Protein AF-A0A553NE66-F1 (afdb_monomer_lite)

pLDDT: mean 71.66, std 13.33, range [44.0, 91.62]

Organism: Tigriopus californicus (NCBI:txid6832)

Structure (mmCIF, N/CA/C/O backbone):
data_AF-A0A553NE66-F1
#
_entry.id   AF-A0A553NE66-F1
#
loop_
_atom_site.group_PDB
_atom_site.id
_atom_site.type_symbol
_atom_site.label_atom_id
_atom_site.label_alt_id
_atom_site.label_comp_id
_atom_site.label_asym_id
_atom_site.label_entity_id
_atom_site.label_seq_id
_atom_site.pdbx_PDB_ins_code
_atom_site.Cartn_x
_atom_site.Cartn_y
_atom_site.Cartn_z
_atom_site.occupancy
_atom_site.B_iso_or_equiv
_atom_site.auth_seq_id
_atom_site.auth_comp_id
_atom_site.auth_asym_id
_atom_site.auth_atom_id
_atom_site.pdbx_PDB_model_num
ATOM 1 N N . MET A 1 1 ? 12.908 14.902 -53.966 1.00 48.34 1 MET A N 1
ATOM 2 C CA . MET A 1 1 ? 13.361 14.571 -52.595 1.00 48.34 1 MET A CA 1
ATOM 3 C C . MET A 1 1 ? 12.469 15.321 -51.620 1.00 48.34 1 MET A C 1
ATOM 5 O O . MET A 1 1 ? 12.496 16.543 -51.590 1.00 48.34 1 MET A O 1
ATOM 9 N N . ASN A 1 2 ? 11.570 14.585 -50.965 1.00 51.44 2 ASN A N 1
ATOM 10 C CA . ASN A 1 2 ? 10.358 15.102 -50.327 1.00 51.44 2 ASN A CA 1
ATOM 11 C C . ASN A 1 2 ? 10.631 15.681 -48.933 1.00 51.44 2 ASN A C 1
ATOM 13 O O . ASN A 1 2 ? 10.714 14.937 -47.959 1.00 51.44 2 ASN A O 1
ATOM 17 N N . ILE A 1 3 ? 10.677 17.014 -48.840 1.00 57.09 3 ILE A N 1
ATOM 18 C CA . ILE A 1 3 ? 10.735 17.777 -47.579 1.00 57.09 3 ILE A CA 1
ATOM 19 C C . ILE A 1 3 ? 9.625 17.336 -46.603 1.00 57.09 3 ILE A C 1
ATOM 21 O O . ILE A 1 3 ? 9.853 17.270 -45.399 1.00 57.09 3 ILE A O 1
ATOM 25 N N . GLN A 1 4 ? 8.454 16.931 -47.112 1.00 53.28 4 GLN A N 1
ATOM 26 C CA . GLN A 1 4 ? 7.341 16.454 -46.283 1.00 53.28 4 GLN A CA 1
ATOM 27 C C . GLN A 1 4 ? 7.643 15.177 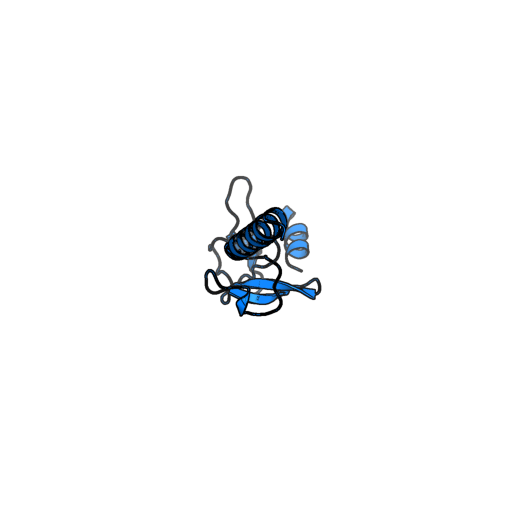-45.480 1.00 53.28 4 GLN A C 1
ATOM 29 O O . GLN A 1 4 ? 7.118 15.018 -44.382 1.00 53.28 4 GLN A O 1
ATOM 34 N N . VAL A 1 5 ? 8.518 14.292 -45.971 1.00 56.78 5 VAL A N 1
ATOM 35 C CA . VAL A 1 5 ? 8.850 13.035 -45.271 1.00 56.78 5 VAL A CA 1
ATOM 36 C C . VAL A 1 5 ? 9.721 13.306 -44.041 1.00 56.78 5 VAL A C 1
ATOM 38 O O . VAL A 1 5 ? 9.567 12.643 -43.016 1.00 56.78 5 VAL A O 1
ATOM 41 N N . ILE A 1 6 ? 10.590 14.319 -44.116 1.00 57.34 6 ILE A N 1
ATOM 42 C CA . ILE A 1 6 ? 11.487 14.714 -43.019 1.00 57.34 6 ILE A CA 1
ATOM 43 C C . ILE A 1 6 ? 10.683 15.356 -41.881 1.00 57.34 6 ILE A C 1
ATOM 45 O O . ILE A 1 6 ? 10.902 15.046 -40.714 1.00 57.34 6 ILE A O 1
ATOM 49 N N . VAL A 1 7 ? 9.699 16.199 -42.214 1.00 58.66 7 VAL A N 1
ATOM 50 C CA . VAL A 1 7 ? 8.832 16.845 -41.213 1.00 58.66 7 VAL A CA 1
ATOM 51 C C . VAL A 1 7 ? 7.957 15.816 -40.488 1.00 58.66 7 VAL A C 1
ATOM 53 O O . VAL A 1 7 ? 7.828 15.881 -39.266 1.00 58.66 7 VAL A O 1
ATOM 56 N N . LEU A 1 8 ? 7.415 14.826 -41.210 1.00 55.94 8 LEU A N 1
ATOM 57 C CA . LEU A 1 8 ? 6.609 13.761 -40.602 1.00 55.94 8 LEU A CA 1
ATOM 58 C C . LEU A 1 8 ? 7.423 12.898 -39.628 1.00 55.94 8 LEU A C 1
ATOM 60 O O . LEU A 1 8 ? 6.941 12.556 -38.551 1.00 55.94 8 LEU A O 1
ATOM 64 N N . SER A 1 9 ? 8.662 12.558 -39.989 1.00 55.81 9 SER A N 1
ATOM 65 C CA . SER A 1 9 ? 9.524 11.716 -39.151 1.00 55.81 9 SER A CA 1
ATOM 66 C C . SER A 1 9 ? 10.050 12.460 -37.917 1.00 55.81 9 SER A C 1
ATOM 68 O O . SER A 1 9 ? 10.127 11.861 -36.843 1.00 55.81 9 SER A O 1
ATOM 70 N N . LEU A 1 10 ? 10.304 13.772 -38.014 1.00 55.62 10 LEU A N 1
ATOM 71 C CA . LEU A 1 10 ? 10.664 14.592 -36.851 1.00 55.62 10 LEU A CA 1
ATOM 72 C C . LEU A 1 10 ? 9.506 14.721 -35.846 1.00 55.62 10 LEU A C 1
ATOM 74 O O . LEU A 1 10 ? 9.722 14.615 -34.639 1.00 55.62 10 LEU A O 1
ATOM 78 N N . ALA A 1 11 ? 8.273 14.911 -36.329 1.00 56.88 11 ALA A N 1
ATOM 79 C CA . ALA A 1 11 ? 7.094 15.066 -35.473 1.00 56.88 11 ALA A CA 1
ATOM 80 C C . ALA A 1 11 ? 6.771 13.790 -34.670 1.00 56.88 11 ALA A C 1
ATOM 82 O O . ALA A 1 11 ? 6.450 13.870 -33.483 1.00 56.88 11 ALA A O 1
ATOM 83 N N . ILE A 1 12 ? 6.927 12.611 -35.283 1.00 57.34 12 ILE A N 1
ATOM 84 C CA . ILE A 1 12 ? 6.746 11.315 -34.605 1.00 57.34 12 ILE A CA 1
ATOM 85 C C . ILE A 1 12 ? 7.836 11.100 -33.543 1.00 57.34 12 ILE A C 1
ATOM 87 O O . ILE A 1 12 ? 7.546 10.625 -32.444 1.00 57.34 12 ILE A O 1
ATOM 91 N N . GLY A 1 13 ? 9.078 11.503 -33.835 1.00 51.50 13 GLY A N 1
ATOM 92 C CA . GLY A 1 13 ? 10.189 11.418 -32.885 1.00 51.50 13 GLY A CA 1
ATOM 93 C C . GLY A 1 13 ? 9.964 12.251 -31.620 1.00 51.50 13 GLY A C 1
ATOM 94 O O . GLY A 1 13 ? 10.233 11.778 -30.519 1.00 51.50 13 GLY A O 1
ATOM 95 N N . ILE A 1 14 ? 9.410 13.460 -31.752 1.00 55.03 14 ILE A N 1
ATOM 96 C CA . ILE A 1 14 ? 9.138 14.349 -30.611 1.00 55.03 14 ILE A CA 1
ATOM 97 C C . ILE A 1 14 ? 7.983 13.808 -29.752 1.00 55.03 14 ILE A C 1
ATOM 99 O O . ILE A 1 14 ? 8.085 13.815 -28.525 1.00 55.03 14 ILE A O 1
ATOM 103 N N . ALA A 1 15 ? 6.923 13.269 -30.361 1.00 52.25 15 ALA A N 1
ATOM 104 C CA . ALA A 1 15 ? 5.793 12.694 -29.624 1.00 52.25 15 ALA A CA 1
ATOM 105 C C . ALA A 1 15 ? 6.200 11.492 -28.745 1.00 52.25 15 ALA A C 1
ATOM 107 O O . ALA A 1 15 ? 5.744 11.366 -27.608 1.00 52.25 15 ALA A O 1
ATOM 108 N N . LEU A 1 16 ? 7.111 10.643 -29.233 1.00 49.94 16 LEU A N 1
ATOM 109 C CA . LEU A 1 16 ? 7.595 9.470 -28.493 1.00 49.94 16 LEU A CA 1
ATOM 110 C C . LEU A 1 16 ? 8.461 9.828 -27.274 1.00 49.94 16 LEU A C 1
ATOM 112 O O . LEU A 1 16 ? 8.511 9.057 -26.316 1.00 49.94 16 LEU A O 1
ATOM 116 N N . VAL A 1 17 ? 9.134 10.983 -27.286 1.00 48.69 17 VAL A N 1
ATOM 117 C CA . VAL A 1 17 ? 9.983 11.434 -26.168 1.00 48.69 17 VAL A CA 1
ATOM 118 C C . VAL A 1 17 ? 9.142 12.003 -25.022 1.00 48.69 17 VAL A C 1
ATOM 120 O O . VAL A 1 17 ? 9.452 11.752 -23.859 1.00 48.69 17 VAL A O 1
ATOM 123 N N . TRP A 1 18 ? 8.043 12.700 -25.320 1.00 44.00 18 TRP A N 1
ATOM 124 C CA . TRP A 1 18 ? 7.169 13.284 -24.293 1.00 44.00 18 TRP A CA 1
ATOM 125 C C . TRP A 1 18 ? 6.335 12.238 -23.540 1.00 44.00 18 TRP A C 1
ATOM 127 O O . TRP A 1 18 ? 6.085 12.412 -22.349 1.00 44.00 18 TRP A O 1
ATOM 137 N N . ALA A 1 19 ? 5.992 11.114 -24.179 1.00 48.09 19 ALA A N 1
ATOM 138 C CA . ALA A 1 19 ? 5.313 9.994 -23.518 1.00 48.09 19 ALA A CA 1
ATOM 139 C C . ALA A 1 19 ? 6.176 9.309 -22.436 1.00 48.09 19 ALA A C 1
ATOM 141 O O . ALA A 1 19 ? 5.647 8.682 -21.525 1.00 48.09 19 ALA A O 1
ATOM 142 N N . ARG A 1 20 ? 7.510 9.449 -22.489 1.00 48.03 20 ARG A N 1
ATOM 143 C CA . ARG A 1 20 ? 8.421 8.854 -21.490 1.00 48.03 20 ARG A CA 1
ATOM 144 C C . ARG A 1 20 ? 8.571 9.672 -20.205 1.00 48.03 20 ARG A C 1
ATOM 146 O O . ARG A 1 20 ? 9.252 9.222 -19.289 1.00 48.03 20 ARG A O 1
ATOM 153 N N . CYS A 1 21 ? 7.937 10.842 -20.128 1.00 46.06 21 CYS A N 1
ATOM 154 C CA . CYS A 1 21 ? 7.909 11.691 -18.936 1.00 46.06 21 CYS A CA 1
ATOM 155 C C . CYS A 1 21 ? 6.557 11.650 -18.204 1.00 46.06 21 CYS A C 1
ATOM 157 O O . CYS A 1 21 ? 6.271 12.538 -17.396 1.00 46.06 21 CYS A O 1
ATOM 159 N N . GLU A 1 22 ? 5.708 10.648 -18.450 1.00 54.81 22 GLU A N 1
ATOM 160 C CA . GLU A 1 22 ? 4.603 10.388 -17.531 1.00 54.81 22 GLU A CA 1
ATOM 161 C C . GLU A 1 22 ? 5.186 9.892 -16.207 1.00 54.81 22 GLU A C 1
ATOM 163 O O . GLU A 1 22 ? 5.860 8.866 -16.133 1.00 54.81 22 GLU A O 1
ATOM 168 N N . LYS A 1 23 ? 4.994 10.684 -15.146 1.00 56.31 23 LYS A N 1
ATOM 169 C CA . LYS A 1 23 ? 5.428 10.318 -13.797 1.00 56.31 23 LYS A CA 1
ATOM 170 C C . LYS A 1 23 ? 4.733 9.016 -13.424 1.00 56.31 23 LYS A C 1
ATOM 172 O O . LYS A 1 23 ? 3.523 9.046 -13.209 1.00 56.31 23 LYS A O 1
ATOM 177 N N . VAL A 1 24 ? 5.488 7.924 -13.323 1.00 61.94 24 VAL A N 1
ATOM 178 C CA . VAL A 1 24 ? 4.936 6.646 -12.876 1.00 61.94 24 VAL A CA 1
ATOM 179 C C . VAL A 1 24 ? 4.431 6.802 -11.448 1.00 61.94 24 VAL A C 1
ATOM 181 O O . VAL A 1 24 ? 5.136 7.281 -10.554 1.00 61.94 24 VAL A O 1
ATOM 184 N N . LYS A 1 25 ? 3.163 6.464 -11.255 1.00 68.62 25 LYS A N 1
ATOM 185 C CA . LYS A 1 25 ? 2.449 6.539 -9.989 1.00 68.62 25 LYS A CA 1
ATOM 186 C C . LYS A 1 25 ? 2.338 5.148 -9.385 1.00 68.62 25 LYS A C 1
ATOM 188 O O . LYS A 1 25 ? 2.474 4.110 -10.021 1.00 68.62 25 LYS A O 1
ATOM 193 N N . ARG A 1 26 ? 2.061 5.136 -8.087 1.00 69.25 26 ARG A N 1
ATOM 194 C CA . ARG A 1 26 ? 1.726 3.908 -7.375 1.00 69.25 26 ARG A CA 1
ATOM 195 C C . ARG A 1 26 ? 0.432 3.311 -7.937 1.00 69.25 26 ARG A C 1
ATOM 197 O O . ARG A 1 26 ? -0.539 4.049 -8.083 1.00 69.25 26 ARG A O 1
ATOM 204 N N . GLY A 1 27 ? 0.421 1.999 -8.158 1.00 71.44 27 GLY A N 1
ATOM 205 C CA . GLY A 1 27 ? -0.690 1.271 -8.777 1.00 71.44 27 GLY A CA 1
ATOM 206 C C . GLY A 1 27 ? -0.624 1.219 -10.306 1.00 71.44 27 GLY A C 1
ATOM 207 O O . GLY A 1 27 ? -1.428 0.513 -10.910 1.00 71.44 27 GLY A O 1
ATOM 208 N N . ASP A 1 28 ? 0.338 1.908 -10.930 1.00 77.62 28 ASP A N 1
ATOM 209 C CA . ASP A 1 28 ? 0.552 1.795 -12.371 1.00 77.62 28 ASP A CA 1
ATOM 210 C C . ASP A 1 28 ? 1.064 0.392 -12.722 1.00 77.62 28 ASP A C 1
ATOM 212 O O . ASP A 1 28 ? 1.852 -0.186 -11.962 1.00 77.62 28 ASP A O 1
ATOM 216 N N . PRO A 1 29 ? 0.640 -0.174 -13.863 1.00 81.12 29 PRO A N 1
ATOM 217 C CA . PRO A 1 29 ? 1.129 -1.462 -14.321 1.00 81.12 29 PRO A CA 1
ATOM 218 C C . PRO A 1 29 ? 2.635 -1.406 -14.583 1.00 81.12 29 PRO A C 1
ATOM 220 O O . PRO A 1 29 ? 3.168 -0.412 -15.073 1.00 81.12 29 PRO A O 1
ATOM 223 N N . CYS A 1 30 ? 3.325 -2.500 -14.286 1.00 82.69 30 CYS A N 1
ATOM 224 C CA . CYS A 1 30 ? 4.767 -2.598 -14.454 1.00 82.69 30 CYS A CA 1
ATOM 225 C C . CYS A 1 30 ? 5.167 -3.973 -14.989 1.00 82.69 30 CYS A C 1
ATOM 227 O O . CYS A 1 30 ? 4.462 -4.967 -14.814 1.00 82.69 30 CYS A O 1
ATOM 229 N N . GLN A 1 31 ? 6.322 -4.038 -15.644 1.00 84.19 31 GLN A N 1
ATOM 230 C CA . GLN A 1 31 ? 6.950 -5.300 -16.039 1.00 84.19 31 GLN A CA 1
ATOM 231 C C . GLN A 1 31 ? 8.213 -5.561 -15.220 1.00 84.19 31 GLN A C 1
ATOM 233 O O . GLN A 1 31 ? 8.465 -6.705 -14.828 1.00 84.19 31 GLN A O 1
ATOM 238 N N . THR A 1 32 ? 8.972 -4.499 -14.937 1.00 83.31 32 THR A N 1
ATOM 239 C CA . THR A 1 32 ? 10.207 -4.517 -14.149 1.00 83.31 32 THR A CA 1
ATOM 240 C C . THR A 1 32 ? 10.224 -3.376 -13.130 1.00 83.31 32 THR A C 1
ATOM 242 O O . THR A 1 32 ? 9.443 -2.425 -13.212 1.00 83.31 32 THR A O 1
ATOM 245 N N . ASN A 1 33 ? 11.143 -3.452 -12.162 1.00 81.06 33 ASN A N 1
ATOM 246 C CA . ASN A 1 33 ? 11.347 -2.389 -11.170 1.00 81.06 33 ASN A CA 1
ATOM 247 C C . ASN A 1 33 ? 11.753 -1.052 -11.806 1.00 81.06 33 ASN A C 1
ATOM 249 O O . ASN A 1 33 ? 11.443 -0.005 -11.246 1.00 81.06 33 ASN A O 1
ATOM 253 N N . ASP A 1 34 ? 12.363 -1.072 -12.994 1.00 81.06 34 ASP A N 1
ATOM 254 C CA . ASP A 1 34 ? 12.753 0.137 -13.730 1.00 81.06 34 ASP A CA 1
ATOM 255 C C . ASP A 1 34 ? 11.550 0.963 -14.193 1.00 81.06 34 ASP A C 1
ATOM 257 O O . ASP A 1 34 ? 11.700 2.128 -14.550 1.00 81.06 34 ASP A O 1
ATOM 261 N N . ASN A 1 35 ? 10.345 0.384 -14.194 1.00 80.62 35 ASN A N 1
ATOM 262 C CA . ASN A 1 35 ? 9.126 1.144 -14.432 1.00 80.62 35 ASN A CA 1
ATOM 263 C C . ASN A 1 35 ? 8.743 1.984 -13.204 1.00 80.62 35 ASN A C 1
ATOM 265 O O . ASN A 1 35 ? 8.110 3.015 -13.357 1.00 80.62 35 ASN A O 1
ATOM 269 N N . CYS A 1 36 ? 9.154 1.610 -11.993 1.00 77.94 36 CYS A N 1
ATOM 270 C CA . CYS A 1 36 ? 8.679 2.194 -10.739 1.00 77.94 36 CYS A CA 1
ATOM 271 C C . CYS A 1 36 ? 9.666 3.227 -10.166 1.00 77.94 36 CYS A C 1
ATOM 273 O O . CYS A 1 36 ? 10.148 3.102 -9.045 1.00 77.94 36 CYS A O 1
ATOM 275 N N . THR A 1 37 ? 9.993 4.257 -10.948 1.00 70.75 37 THR A N 1
ATOM 276 C CA . THR A 1 37 ? 11.121 5.174 -10.673 1.00 70.75 37 THR A CA 1
ATOM 277 C C . THR A 1 37 ? 10.847 6.279 -9.647 1.00 70.75 37 THR A C 1
ATOM 279 O O . THR A 1 37 ? 11.780 6.952 -9.207 1.00 70.75 37 THR A O 1
ATOM 282 N N . HIS A 1 38 ? 9.588 6.502 -9.258 1.00 62.03 38 HIS A N 1
ATOM 283 C CA . HIS A 1 38 ? 9.183 7.619 -8.400 1.00 62.03 38 HIS A CA 1
ATOM 284 C C . HIS A 1 38 ? 8.736 7.150 -7.011 1.00 62.03 38 HIS A C 1
ATOM 286 O O . HIS A 1 38 ? 7.726 6.461 -6.907 1.00 62.03 38 HIS A O 1
ATOM 292 N N . VAL A 1 39 ? 9.418 7.621 -5.945 1.00 62.59 39 VAL A N 1
ATOM 293 C CA . VAL A 1 39 ? 9.262 7.139 -4.542 1.00 62.59 39 VAL A CA 1
ATOM 294 C C . VAL A 1 39 ? 9.773 5.686 -4.440 1.00 62.59 39 VAL A C 1
ATOM 296 O O . VAL A 1 39 ? 9.824 5.031 -5.474 1.00 62.59 39 VAL A O 1
ATOM 299 N N . PRO A 1 40 ? 10.221 5.145 -3.285 1.00 72.75 40 PRO A N 1
ATOM 300 C CA . PRO A 1 40 ? 10.571 3.724 -3.204 1.00 72.75 40 PRO A CA 1
ATOM 301 C C . PRO A 1 40 ? 9.353 2.856 -3.550 1.00 72.75 40 PRO A C 1
ATOM 303 O O . PRO A 1 40 ? 8.518 2.540 -2.698 1.00 72.75 40 PRO A O 1
ATOM 306 N N . LEU A 1 41 ? 9.251 2.513 -4.832 1.00 75.94 41 LEU A N 1
ATOM 307 C CA . LEU A 1 41 ? 8.267 1.637 -5.423 1.00 75.94 41 LEU A CA 1
ATOM 308 C C . LEU A 1 41 ? 9.007 0.462 -6.076 1.00 75.94 41 LEU A C 1
ATOM 310 O O . LEU A 1 41 ? 10.074 0.625 -6.661 1.00 75.94 41 LEU A O 1
ATOM 314 N N . GLN A 1 42 ? 8.427 -0.722 -5.983 1.00 81.56 42 GLN A N 1
ATOM 315 C CA . GLN A 1 42 ? 8.870 -1.942 -6.636 1.00 81.56 42 GLN A CA 1
ATOM 316 C C . GLN A 1 42 ? 7.732 -2.515 -7.465 1.00 81.56 42 GLN A C 1
ATOM 318 O O . GLN A 1 42 ? 6.554 -2.373 -7.135 1.00 81.56 42 GLN A O 1
ATOM 323 N N . CYS A 1 43 ? 8.100 -3.163 -8.559 1.00 82.06 43 CYS A N 1
ATOM 324 C CA . CYS A 1 43 ? 7.173 -3.864 -9.412 1.00 82.06 43 CYS A CA 1
ATOM 325 C C . CYS A 1 43 ? 6.847 -5.221 -8.795 1.00 82.06 43 CYS A C 1
ATOM 327 O O . CYS A 1 43 ? 7.606 -6.179 -8.943 1.00 82.06 43 CYS A O 1
ATOM 329 N N . ASN A 1 44 ? 5.707 -5.293 -8.118 1.00 78.81 44 ASN A N 1
ATOM 330 C CA . ASN A 1 44 ? 5.276 -6.484 -7.404 1.00 78.81 44 ASN A CA 1
ATOM 331 C C . ASN A 1 44 ? 3.971 -7.017 -7.990 1.00 78.81 44 ASN A C 1
ATOM 333 O O 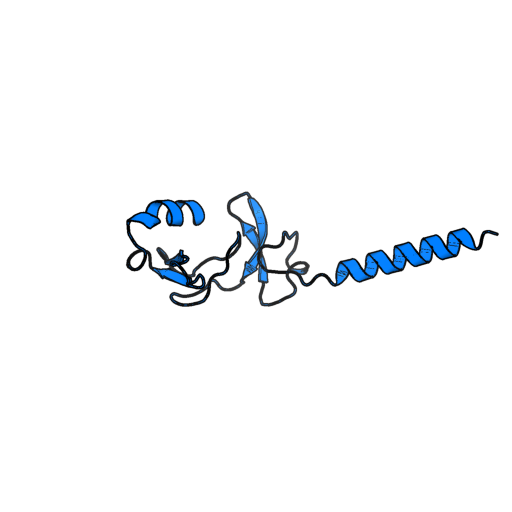. ASN A 1 44 ? 3.187 -6.295 -8.613 1.00 78.81 44 ASN A O 1
ATOM 337 N N . GLN A 1 45 ? 3.773 -8.323 -7.837 1.00 72.00 45 GLN A N 1
ATOM 338 C CA . GLN A 1 45 ? 2.568 -8.989 -8.302 1.00 72.00 45 GLN A CA 1
ATOM 339 C C . GLN A 1 45 ? 1.421 -8.696 -7.333 1.00 72.00 45 GLN A C 1
ATOM 341 O O . GLN A 1 45 ? 1.509 -8.981 -6.140 1.00 72.00 45 GLN A O 1
ATOM 346 N N . TRP A 1 46 ? 0.350 -8.113 -7.861 1.00 68.88 46 TRP A N 1
ATOM 347 C CA . TRP A 1 46 ? -0.903 -7.902 -7.156 1.00 68.88 46 TRP A CA 1
ATOM 348 C C . TRP A 1 46 ? -1.744 -9.184 -7.148 1.00 68.88 46 TRP A C 1
ATOM 350 O O . TRP A 1 46 ? -1.438 -10.170 -7.823 1.00 68.88 46 TRP A O 1
ATOM 360 N N . ARG A 1 47 ? -2.826 -9.169 -6.368 1.00 62.31 47 ARG A N 1
ATOM 361 C CA . ARG A 1 47 ? -3.651 -10.353 -6.081 1.00 62.31 47 ARG A CA 1
ATOM 362 C C . ARG A 1 47 ? -4.383 -10.921 -7.295 1.00 62.31 47 ARG A C 1
ATOM 364 O O . ARG A 1 47 ? -4.603 -12.121 -7.366 1.00 62.31 47 ARG A O 1
ATOM 371 N N . ASP A 1 48 ? -4.694 -10.083 -8.281 1.00 65.44 48 ASP A N 1
ATOM 372 C CA . ASP A 1 48 ? -5.279 -10.489 -9.567 1.00 65.44 48 ASP A CA 1
ATOM 373 C C . ASP A 1 48 ? -4.231 -11.014 -10.568 1.00 65.44 48 ASP A C 1
ATOM 375 O O . ASP A 1 48 ? -4.537 -11.262 -11.734 1.00 65.44 48 ASP A O 1
ATOM 379 N N . GLY A 1 49 ? -2.982 -11.190 -10.126 1.00 68.19 49 GLY A N 1
ATOM 380 C CA . GLY A 1 49 ? -1.867 -11.638 -10.952 1.00 68.19 49 GLY A CA 1
ATOM 381 C C . GLY A 1 49 ? -1.250 -10.533 -11.811 1.00 68.19 49 GLY A C 1
ATOM 382 O O . GLY A 1 49 ? -0.214 -10.770 -12.437 1.00 68.19 49 GLY A O 1
ATOM 383 N N . CYS A 1 50 ? -1.824 -9.326 -11.823 1.00 72.19 50 CYS A N 1
ATOM 384 C CA . CYS A 1 50 ? -1.250 -8.175 -12.509 1.00 72.19 50 CYS A CA 1
ATOM 385 C C . CYS A 1 50 ? -0.040 -7.637 -11.739 1.00 72.19 50 CYS A C 1
ATOM 387 O O . CYS A 1 50 ? -0.071 -7.505 -10.521 1.00 72.19 50 CYS A O 1
ATOM 389 N N . LYS A 1 51 ? 1.036 -7.280 -12.443 1.00 79.19 51 LYS A N 1
ATOM 390 C CA . LYS A 1 51 ? 2.188 -6.605 -11.834 1.00 79.19 51 LYS A CA 1
ATOM 391 C C . LYS A 1 51 ? 1.964 -5.098 -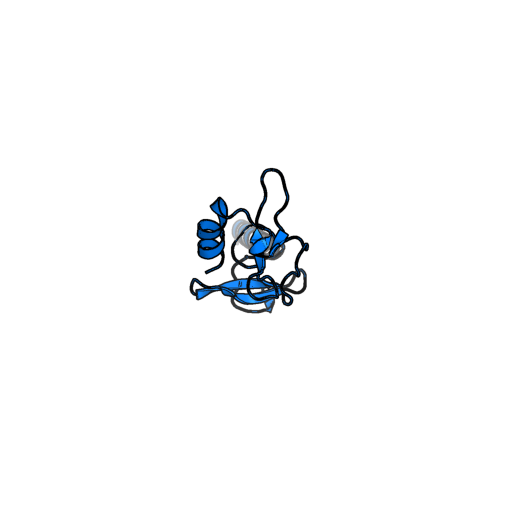11.820 1.00 79.19 51 LYS A C 1
ATOM 393 O O . LYS A 1 51 ? 1.685 -4.513 -12.868 1.00 79.19 51 LYS A O 1
ATOM 398 N N . VAL A 1 52 ? 2.098 -4.480 -10.651 1.00 81.12 52 VAL A N 1
ATOM 399 C CA . VAL A 1 52 ? 1.923 -3.032 -10.467 1.00 81.12 52 VAL A CA 1
ATOM 400 C C . VAL A 1 52 ? 3.033 -2.439 -9.600 1.00 81.12 52 VAL A C 1
ATOM 402 O O . VAL A 1 52 ? 3.659 -3.133 -8.797 1.00 81.12 52 VAL A O 1
ATOM 405 N N . CYS A 1 53 ? 3.288 -1.141 -9.750 1.00 79.94 53 CYS A N 1
ATOM 406 C CA . CYS A 1 53 ? 4.236 -0.411 -8.919 1.00 79.94 53 CYS A CA 1
ATOM 407 C C . CYS A 1 53 ? 3.672 -0.209 -7.508 1.00 79.94 53 CYS A C 1
ATOM 409 O O . CYS A 1 53 ? 2.773 0.607 -7.280 1.00 79.94 53 CYS A O 1
ATOM 411 N N . GLN A 1 54 ? 4.230 -0.935 -6.546 1.00 75.31 54 GLN A N 1
ATOM 412 C CA . GLN A 1 54 ? 3.842 -0.942 -5.140 1.00 75.31 54 GLN A CA 1
ATOM 413 C C . GLN A 1 54 ? 4.928 -0.333 -4.260 1.00 75.31 54 GLN A C 1
ATOM 415 O O . GLN A 1 54 ? 6.082 -0.341 -4.649 1.00 75.31 54 GLN A O 1
ATOM 420 N N . PRO A 1 55 ? 4.609 0.182 -3.067 1.00 73.69 55 PRO A N 1
ATOM 421 C CA . PRO A 1 55 ? 5.620 0.610 -2.101 1.00 73.69 55 PRO A CA 1
ATOM 422 C C . PRO A 1 55 ? 6.557 -0.530 -1.732 1.00 73.69 55 PRO A C 1
ATOM 424 O O . PRO A 1 55 ? 6.097 -1.656 -1.563 1.00 73.69 55 PRO A O 1
ATOM 427 N N . VAL A 1 56 ? 7.837 -0.214 -1.538 1.00 72.75 56 VAL A N 1
ATOM 428 C CA . VAL A 1 56 ? 8.784 -1.155 -0.916 1.00 72.75 56 VAL A CA 1
ATOM 429 C C . VAL A 1 56 ? 8.368 -1.456 0.524 1.00 72.75 56 VAL A C 1
ATOM 431 O O . VAL A 1 56 ? 8.440 -2.595 0.967 1.00 72.75 56 VAL A O 1
ATOM 434 N N . GLU A 1 57 ? 7.891 -0.435 1.236 1.00 73.81 57 GLU A N 1
ATOM 435 C CA . GLU A 1 57 ? 7.430 -0.547 2.616 1.00 73.81 57 GLU A CA 1
ATOM 436 C C . GLU A 1 57 ? 5.918 -0.336 2.690 1.00 73.81 57 GLU A C 1
ATOM 438 O O . GLU A 1 57 ? 5.375 0.650 2.174 1.00 73.81 57 GLU A O 1
ATOM 443 N N . CYS A 1 58 ? 5.233 -1.281 3.330 1.00 75.38 58 CYS A N 1
ATOM 444 C CA . CYS A 1 58 ? 3.815 -1.162 3.634 1.00 75.38 58 CYS A CA 1
ATOM 445 C C . CYS A 1 58 ? 3.578 -0.046 4.668 1.00 75.38 58 CYS A C 1
ATOM 447 O O . CYS A 1 58 ? 4.475 0.311 5.431 1.00 75.38 58 CYS A O 1
ATOM 449 N N . GLY A 1 59 ? 2.370 0.522 4.683 1.00 77.06 59 GLY A N 1
ATOM 450 C CA . GLY A 1 59 ? 2.020 1.566 5.651 1.00 77.06 59 GLY A CA 1
ATOM 451 C C . GLY A 1 59 ? 1.731 0.995 7.039 1.00 77.06 59 GLY A C 1
ATOM 452 O O . GLY A 1 59 ? 1.121 -0.069 7.150 1.00 77.06 59 GLY A O 1
ATOM 453 N N . LYS A 1 60 ? 2.117 1.718 8.089 1.00 83.81 60 LYS A N 1
ATOM 454 C CA . LYS A 1 60 ? 1.765 1.394 9.483 1.00 83.81 60 LYS A CA 1
ATOM 455 C C . LYS A 1 60 ? 0.389 1.940 9.856 1.00 83.81 60 LYS A C 1
ATOM 457 O O . LYS A 1 60 ? -0.130 2.841 9.191 1.00 83.81 60 LYS A O 1
ATOM 462 N N . ALA A 1 61 ? -0.185 1.446 10.953 1.00 84.62 61 ALA A N 1
ATOM 463 C CA . ALA A 1 61 ? -1.429 1.980 11.507 1.00 84.62 61 ALA A CA 1
ATOM 464 C C . ALA A 1 61 ? -1.381 3.518 11.655 1.00 84.62 61 ALA A C 1
ATOM 466 O O . ALA A 1 61 ? -0.410 4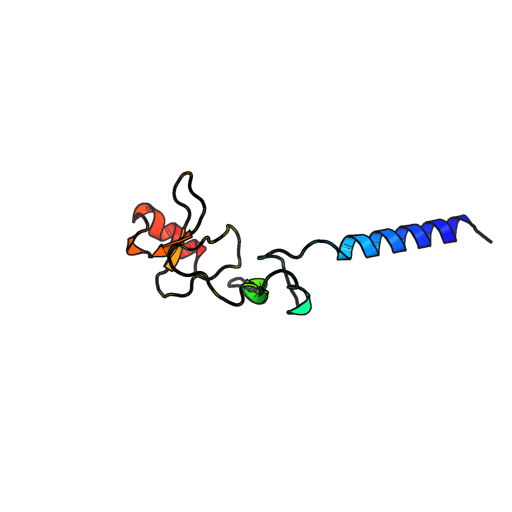.094 12.148 1.00 84.62 61 ALA A O 1
ATOM 467 N N . GLY A 1 62 ? -2.426 4.195 11.178 1.00 82.31 62 GLY A N 1
ATOM 468 C CA . GLY A 1 62 ? -2.547 5.654 11.157 1.00 82.31 62 GLY A CA 1
ATOM 469 C C . GLY A 1 62 ? -1.896 6.343 9.951 1.00 82.31 62 GLY A C 1
ATOM 470 O O . GLY A 1 62 ? -2.240 7.494 9.655 1.00 82.31 62 GLY A O 1
ATOM 471 N N . GLU A 1 63 ? -1.015 5.681 9.199 1.00 83.75 63 GLU A N 1
ATOM 472 C CA . GLU A 1 63 ? -0.439 6.258 7.984 1.00 83.75 63 GLU A CA 1
ATOM 473 C C . GLU A 1 63 ? -1.459 6.321 6.850 1.00 83.75 63 GLU A C 1
ATOM 475 O O . GLU A 1 63 ? -2.395 5.527 6.764 1.00 83.75 63 GLU A O 1
ATOM 480 N N . ARG A 1 64 ? -1.290 7.294 5.947 1.00 77.88 64 ARG A N 1
ATOM 481 C CA . ARG A 1 64 ? -2.176 7.410 4.788 1.00 77.88 64 ARG A CA 1
ATOM 482 C C . ARG A 1 64 ? -1.986 6.219 3.860 1.00 77.88 64 ARG A C 1
ATOM 484 O O . ARG A 1 64 ? -0.930 6.064 3.247 1.00 77.88 64 ARG A O 1
ATOM 491 N N . CYS A 1 65 ? -3.065 5.488 3.638 1.00 78.69 65 CYS A N 1
ATOM 492 C CA . CYS A 1 65 ? -3.184 4.606 2.494 1.00 78.69 65 CYS A CA 1
ATOM 493 C C . CYS A 1 65 ? -3.985 5.347 1.406 1.00 78.69 65 CYS A C 1
ATOM 495 O O . CYS A 1 65 ? -4.762 6.254 1.686 1.00 78.69 65 CYS A O 1
ATOM 497 N N . GLY A 1 66 ? -3.707 5.090 0.133 1.00 62.94 66 GLY A N 1
ATOM 498 C CA . GLY A 1 66 ? -4.376 5.761 -0.985 1.00 62.94 66 GLY A CA 1
ATOM 499 C C . GLY A 1 66 ? -5.289 4.783 -1.703 1.00 62.94 66 GLY A C 1
ATOM 500 O O . GLY A 1 66 ? -4.964 3.602 -1.752 1.00 62.94 66 GLY A O 1
ATOM 501 N N . TRP A 1 67 ? -6.383 5.289 -2.275 1.00 52.31 67 TRP A N 1
ATOM 502 C CA . TRP A 1 67 ? -7.300 4.498 -3.094 1.00 52.31 67 TRP A CA 1
ATOM 503 C C . TRP A 1 67 ? -6.568 3.897 -4.300 1.00 52.31 67 TRP A C 1
ATOM 505 O O . TRP A 1 67 ? -5.704 4.555 -4.884 1.00 52.31 67 TRP A O 1
ATOM 515 N N . TYR A 1 68 ? -6.992 2.686 -4.661 1.00 44.22 68 TYR A N 1
ATOM 516 C CA . TYR A 1 68 ? -6.581 1.848 -5.791 1.00 44.22 68 TYR A CA 1
ATOM 517 C C . TYR A 1 68 ? -5.424 0.853 -5.581 1.00 44.22 68 TYR A C 1
ATOM 519 O O . TYR A 1 68 ? -4.359 1.185 -5.056 1.00 44.22 68 TYR A O 1
ATOM 527 N N . LYS A 1 69 ? -5.716 -0.377 -6.042 1.00 49.41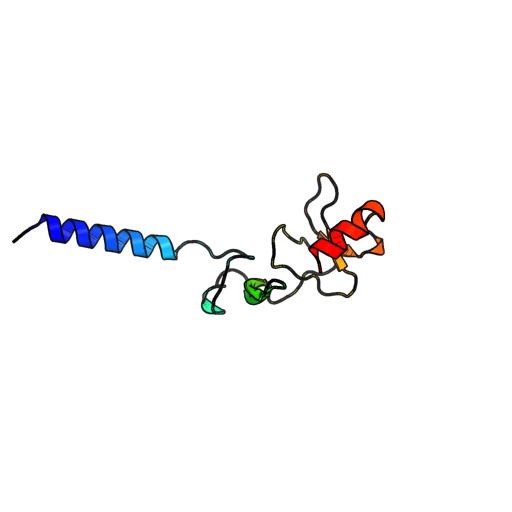 69 LYS A N 1
ATOM 528 C CA . LYS A 1 69 ? -4.894 -1.590 -6.196 1.00 49.41 69 LYS A CA 1
ATOM 529 C C . LYS A 1 69 ? -3.386 -1.325 -6.098 1.00 49.41 69 LYS A C 1
ATOM 531 O O . LYS A 1 69 ? -2.798 -0.783 -7.027 1.00 49.41 69 LYS A O 1
ATOM 536 N N . GLY A 1 70 ? -2.751 -1.697 -4.985 1.00 49.94 70 GLY A N 1
ATOM 537 C CA . GLY A 1 70 ? -1.286 -1.639 -4.895 1.00 49.94 70 GLY A CA 1
ATOM 538 C C . GLY A 1 70 ? -0.665 -1.235 -3.558 1.00 49.94 70 GLY A C 1
ATOM 539 O O . GLY A 1 70 ? 0.556 -1.101 -3.503 1.00 49.94 70 GLY A O 1
ATOM 540 N N . ARG A 1 71 ? -1.419 -1.016 -2.473 1.00 66.25 71 ARG A N 1
ATOM 541 C CA . ARG A 1 71 ? -0.827 -0.699 -1.155 1.00 66.25 71 ARG A CA 1
ATOM 542 C C . ARG A 1 71 ? -1.163 -1.759 -0.120 1.00 66.25 71 ARG A C 1
ATOM 544 O O . ARG A 1 71 ? -2.330 -2.026 0.118 1.00 66.25 71 ARG A O 1
ATOM 551 N N . CYS A 1 72 ? -0.120 -2.300 0.493 1.00 68.31 72 CYS A N 1
ATOM 552 C CA . CYS A 1 72 ? -0.184 -3.140 1.677 1.00 68.31 72 CYS A CA 1
ATOM 553 C C . CYS A 1 72 ? -0.073 -2.275 2.945 1.00 68.31 72 CYS A C 1
ATOM 555 O O . CYS A 1 72 ? 0.579 -1.223 2.926 1.00 68.31 72 CYS A O 1
ATOM 557 N N . CYS A 1 73 ? -0.700 -2.718 4.031 1.00 79.06 73 CYS A N 1
ATOM 558 C CA . CYS A 1 73 ? -0.398 -2.275 5.393 1.00 79.06 73 CYS A CA 1
ATOM 559 C C . CYS A 1 73 ? 0.458 -3.369 6.065 1.00 79.06 73 CYS A C 1
ATOM 561 O O . CYS A 1 73 ? 0.380 -4.523 5.649 1.00 79.06 73 CYS A O 1
ATOM 563 N N . THR A 1 74 ? 1.363 -3.003 6.979 1.00 69.38 74 THR A N 1
ATOM 564 C CA . THR A 1 74 ? 2.443 -3.899 7.457 1.00 69.38 74 THR A CA 1
ATOM 565 C C . THR A 1 74 ? 1.974 -5.078 8.298 1.00 69.38 74 THR A C 1
ATOM 567 O O . THR A 1 74 ? 2.687 -6.077 8.352 1.00 69.38 74 THR A O 1
ATOM 570 N N . ASP A 1 75 ? 0.819 -4.960 8.951 1.00 67.06 75 ASP A N 1
ATOM 571 C CA . ASP A 1 75 ? 0.449 -5.837 10.060 1.00 67.06 75 ASP A CA 1
ATOM 572 C C . ASP A 1 75 ? -0.768 -6.703 9.711 1.00 67.06 75 ASP A C 1
ATOM 574 O O . ASP A 1 75 ? -1.647 -6.293 8.942 1.00 67.06 75 ASP A O 1
ATOM 578 N N . GLU A 1 76 ? -0.822 -7.900 10.304 1.00 67.69 76 GLU A N 1
ATOM 579 C CA . GLU A 1 76 ? -2.031 -8.723 10.291 1.00 67.69 76 GLU A CA 1
ATOM 580 C C . GLU A 1 76 ? -3.193 -7.902 10.867 1.00 67.69 76 GLU A C 1
ATOM 582 O O . GLU A 1 76 ? -3.041 -7.172 11.844 1.00 67.69 76 GLU A O 1
ATOM 587 N N . GLU A 1 77 ? -4.348 -7.976 10.208 1.00 79.62 77 GLU A N 1
ATOM 588 C CA . GLU A 1 77 ? -5.562 -7.240 10.581 1.00 79.62 77 GLU A CA 1
ATOM 589 C C . GLU A 1 77 ? -5.504 -5.706 10.444 1.00 79.62 77 GLU A C 1
ATOM 591 O O . GLU A 1 77 ? -6.403 -5.017 10.930 1.00 79.62 77 GLU A O 1
ATOM 596 N N . VAL A 1 78 ? -4.517 -5.141 9.739 1.00 82.50 78 VAL A N 1
ATOM 597 C CA . VAL A 1 78 ? -4.520 -3.716 9.369 1.00 82.50 78 VAL A CA 1
ATOM 598 C C . VAL A 1 78 ? -4.904 -3.553 7.906 1.00 82.50 78 VAL A C 1
ATOM 600 O O . VAL A 1 78 ? -4.251 -4.066 6.998 1.00 82.50 78 VAL A O 1
ATOM 603 N N . TYR A 1 79 ? -5.951 -2.768 7.672 1.00 83.06 79 TYR A N 1
ATOM 604 C CA . TYR A 1 79 ? -6.553 -2.620 6.357 1.00 83.06 79 TYR A CA 1
ATOM 605 C C . TYR A 1 79 ? -6.556 -1.174 5.893 1.00 83.06 79 TYR A C 1
ATOM 607 O O . TYR A 1 79 ? -6.635 -0.239 6.690 1.00 83.06 79 TYR A O 1
ATOM 615 N N . CYS A 1 80 ? -6.497 -0.972 4.577 1.00 82.75 80 CYS A N 1
ATOM 616 C CA . CYS A 1 80 ? -6.682 0.361 4.032 1.00 82.75 80 CYS A CA 1
ATOM 617 C C . CYS A 1 80 ? -8.167 0.739 4.075 1.00 82.75 80 CYS A C 1
ATOM 619 O O . CYS A 1 80 ? -8.947 0.290 3.238 1.00 82.75 80 CYS A O 1
ATOM 621 N N . TYR A 1 81 ? -8.547 1.586 5.029 1.00 85.25 81 TYR A N 1
ATOM 622 C CA . TYR A 1 81 ? -9.931 1.992 5.261 1.00 85.25 81 TYR A CA 1
ATOM 623 C C . TYR A 1 81 ? -10.129 3.488 4.995 1.00 85.25 81 TYR A C 1
ATOM 625 O O . TYR A 1 81 ? -9.223 4.303 5.194 1.00 85.25 81 TYR A O 1
ATOM 633 N N . LYS A 1 82 ? -11.317 3.870 4.511 1.00 86.50 82 LYS A N 1
ATOM 634 C CA . LYS A 1 82 ? -11.728 5.270 4.339 1.00 86.50 82 LYS A CA 1
ATOM 635 C C . LYS A 1 82 ? -12.983 5.543 5.161 1.00 86.50 82 LYS A C 1
ATOM 637 O O . LYS A 1 82 ? -14.081 5.238 4.709 1.00 86.50 82 LYS A O 1
ATOM 642 N N . ALA A 1 83 ? -12.828 6.214 6.295 1.00 82.75 83 ALA A N 1
ATOM 643 C CA . ALA A 1 83 ? -13.976 6.772 6.995 1.00 82.75 83 ALA A CA 1
ATOM 644 C C . ALA A 1 83 ? -14.667 7.860 6.148 1.00 82.75 83 ALA A C 1
ATOM 646 O O . ALA A 1 83 ? -14.047 8.518 5.298 1.00 82.75 83 ALA A O 1
ATOM 647 N N . ALA A 1 84 ? -15.966 8.060 6.378 1.00 82.88 84 ALA A N 1
ATOM 648 C CA . ALA A 1 84 ? -16.741 9.088 5.694 1.00 82.88 84 ALA A CA 1
ATOM 649 C C . ALA A 1 84 ? -16.083 10.469 5.864 1.00 82.88 84 ALA A C 1
ATOM 651 O O . ALA A 1 84 ? -15.759 10.885 6.971 1.00 82.88 84 ALA A O 1
ATOM 652 N N . ASN A 1 85 ? -15.895 11.187 4.752 1.00 81.62 85 ASN A N 1
ATOM 653 C CA . ASN A 1 85 ? -15.245 12.506 4.696 1.00 81.62 85 ASN A CA 1
ATOM 654 C C . ASN A 1 85 ? -13.762 12.551 5.105 1.00 81.62 85 ASN A C 1
ATOM 656 O O . ASN A 1 85 ? -13.178 13.634 5.157 1.00 81.62 85 ASN A O 1
ATOM 660 N N . GLU A 1 86 ? -13.117 11.404 5.311 1.00 84.12 86 GLU A N 1
ATOM 661 C CA . GLU A 1 86 ? -11.699 11.346 5.644 1.00 84.12 86 GLU A CA 1
ATOM 662 C C . GLU A 1 86 ? -10.831 10.852 4.483 1.00 84.12 86 GLU A C 1
ATOM 664 O O . GLU A 1 86 ? -11.286 10.340 3.452 1.00 84.12 86 GLU A O 1
ATOM 669 N N . LYS A 1 87 ? -9.521 11.046 4.643 1.00 82.88 87 LYS A N 1
ATOM 670 C CA . LYS A 1 87 ? -8.522 10.419 3.777 1.00 82.88 87 LYS A CA 1
ATOM 671 C C . LYS A 1 87 ? -8.293 8.997 4.260 1.00 82.88 87 LYS A C 1
ATOM 673 O O . LYS A 1 87 ? -8.225 8.774 5.461 1.00 82.88 87 LYS A O 1
ATOM 678 N N . SER A 1 88 ? -8.094 8.080 3.323 1.00 85.44 88 SER A N 1
ATOM 679 C CA . SER A 1 88 ? -7.819 6.690 3.662 1.00 85.44 88 SER A CA 1
ATOM 680 C C . SER A 1 88 ? -6.552 6.519 4.492 1.00 85.44 88 SER A C 1
ATOM 682 O O . SER A 1 88 ? -5.549 7.217 4.283 1.00 85.44 88 SER A O 1
ATOM 684 N N . ARG A 1 89 ? -6.605 5.587 5.441 1.00 86.94 89 ARG A N 1
ATOM 685 C CA . ARG A 1 89 ? -5.507 5.246 6.343 1.00 86.94 89 ARG A CA 1
ATOM 686 C C . ARG A 1 89 ? -5.435 3.742 6.566 1.00 86.94 89 ARG A C 1
ATOM 688 O O . ARG A 1 89 ? -6.435 3.047 6.427 1.00 86.94 89 ARG A O 1
ATOM 695 N N . CYS A 1 90 ? -4.233 3.260 6.862 1.00 87.31 90 CYS A N 1
ATOM 696 C CA . CYS A 1 90 ? -4.063 1.925 7.414 1.00 87.31 90 CYS A CA 1
ATOM 697 C C . CYS A 1 90 ? -4.688 1.925 8.812 1.00 87.31 90 CYS A C 1
ATOM 699 O O . CYS A 1 90 ? -4.235 2.665 9.687 1.00 87.31 90 CYS A O 1
ATOM 701 N N . THR A 1 91 ? -5.744 1.145 8.991 1.00 87.50 91 THR A N 1
ATOM 702 C CA . THR A 1 91 ? -6.573 1.129 10.195 1.00 87.50 91 THR A CA 1
ATOM 703 C C . THR A 1 91 ? -6.690 -0.313 10.691 1.00 87.50 91 THR A C 1
ATOM 705 O O . THR A 1 91 ? -7.002 -1.191 9.880 1.00 87.50 91 THR A O 1
ATOM 708 N N . PRO A 1 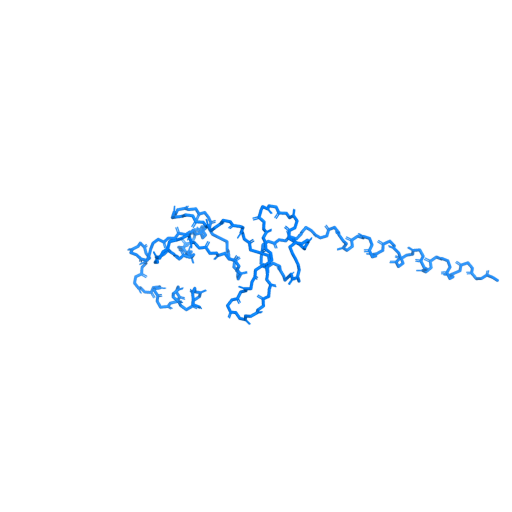92 ? -6.422 -0.585 11.980 1.00 89.69 92 PRO A N 1
ATOM 709 C CA . PRO A 1 92 ? -6.685 -1.892 12.578 1.00 89.69 92 PRO A CA 1
ATOM 710 C C . PRO A 1 92 ? -8.156 -2.284 12.426 1.00 89.69 92 PRO A C 1
ATOM 712 O O . PRO A 1 92 ? -9.030 -1.435 12.576 1.00 89.69 92 PRO A O 1
ATOM 715 N N . LEU A 1 93 ? -8.453 -3.560 12.177 1.00 86.88 93 LEU A N 1
ATOM 716 C CA . LEU A 1 93 ? -9.828 -4.054 12.017 1.00 86.88 93 LEU A CA 1
ATOM 717 C C . LEU A 1 93 ? -10.720 -3.716 13.215 1.00 86.88 93 LEU A C 1
ATOM 719 O O . LEU A 1 93 ? -11.888 -3.382 13.035 1.00 86.88 93 LEU A O 1
ATOM 723 N N . ALA A 1 94 ? -10.147 -3.746 14.421 1.00 90.00 94 ALA A N 1
ATOM 724 C CA . ALA A 1 94 ? -10.818 -3.372 15.664 1.00 90.00 94 ALA A CA 1
ATOM 725 C C . ALA A 1 94 ? -11.332 -1.917 15.676 1.00 90.00 94 ALA A C 1
ATOM 727 O O . ALA A 1 94 ? -12.300 -1.621 16.371 1.00 90.00 94 ALA A O 1
ATOM 728 N N . ASP A 1 95 ? -10.713 -1.030 14.891 1.00 90.31 95 ASP A N 1
ATOM 729 C CA . ASP A 1 95 ? -11.079 0.386 14.774 1.00 90.31 95 ASP A CA 1
ATOM 730 C C . ASP A 1 95 ? -11.988 0.665 13.557 1.00 90.31 95 ASP A C 1
ATOM 732 O O . ASP A 1 95 ? -12.408 1.805 13.332 1.00 90.31 95 ASP A O 1
ATOM 736 N N . ILE A 1 96 ? -12.287 -0.353 12.742 1.00 88.75 96 ILE A N 1
ATOM 737 C CA . ILE A 1 96 ? -13.202 -0.257 11.598 1.00 88.75 96 ILE A CA 1
ATOM 738 C C . ILE A 1 96 ? -14.616 -0.620 12.077 1.00 88.75 96 ILE A C 1
ATOM 740 O O . ILE A 1 96 ? -14.772 -1.621 12.777 1.00 88.75 96 ILE A O 1
ATOM 744 N N . PRO A 1 97 ? -15.664 0.139 11.698 1.00 91.62 97 PRO A N 1
ATOM 745 C CA . PRO A 1 97 ? -17.044 -0.227 12.009 1.00 91.62 97 PRO A CA 1
ATOM 746 C C . PRO A 1 97 ? -17.381 -1.635 11.505 1.00 91.62 97 PRO A C 1
ATOM 748 O O . PRO A 1 97 ? -17.088 -1.961 10.357 1.00 91.62 97 PRO A O 1
ATOM 751 N N . GLU A 1 98 ? -18.050 -2.451 12.325 1.00 90.56 98 GLU A N 1
ATOM 752 C CA . GLU A 1 98 ? -18.412 -3.834 11.958 1.00 90.56 98 GLU A CA 1
ATOM 753 C C . GLU A 1 98 ? -19.227 -3.915 10.658 1.00 90.56 98 GLU A C 1
ATOM 755 O O . GLU A 1 98 ? -19.082 -4.866 9.889 1.00 90.56 98 GLU A O 1
ATOM 760 N N . SER A 1 99 ? -20.037 -2.889 10.367 1.00 91.06 99 SER A N 1
ATOM 761 C CA . SER A 1 99 ? -20.786 -2.769 9.109 1.00 91.06 99 SER A CA 1
ATOM 762 C C . SER A 1 99 ? -19.897 -2.826 7.866 1.00 91.06 99 SER A C 1
ATOM 764 O O . SER A 1 99 ? -20.340 -3.287 6.815 1.00 91.06 99 SER A O 1
ATOM 766 N N . ASP A 1 100 ? -18.641 -2.401 7.996 1.00 86.94 100 ASP A N 1
ATOM 767 C CA . ASP A 1 100 ? -17.710 -2.203 6.891 1.00 86.94 100 ASP A CA 1
ATOM 768 C C . ASP A 1 100 ? -16.671 -3.334 6.814 1.00 86.94 100 ASP A C 1
ATOM 770 O O . ASP A 1 100 ? -15.912 -3.412 5.847 1.00 86.94 100 ASP A O 1
ATOM 774 N N . HIS A 1 101 ? -16.646 -4.256 7.787 1.00 87.06 101 HIS A N 1
ATOM 775 C CA . HIS A 1 101 ? -15.679 -5.362 7.839 1.00 87.06 101 HIS A CA 1
ATOM 776 C C . HIS A 1 101 ? -15.746 -6.243 6.595 1.00 87.06 101 HIS A C 1
ATOM 778 O O . HIS A 1 101 ? -14.720 -6.548 5.998 1.00 87.06 101 HIS A O 1
ATOM 784 N N . SER A 1 102 ? -16.951 -6.626 6.170 1.00 84.38 102 SER A N 1
ATOM 785 C CA . SER A 1 102 ? -17.135 -7.494 4.998 1.00 84.38 102 SER A CA 1
ATOM 786 C C . SER A 1 102 ? -16.594 -6.864 3.708 1.00 84.38 102 SER A C 1
ATOM 788 O O . SER A 1 102 ? -15.906 -7.533 2.940 1.00 84.38 102 SER A O 1
ATOM 790 N N . GLN A 1 103 ? -16.842 -5.566 3.513 1.00 81.81 103 GLN A N 1
ATOM 791 C CA . GLN A 1 103 ? -16.341 -4.773 2.390 1.00 81.81 103 GLN A CA 1
ATOM 792 C C . GLN A 1 103 ? -14.811 -4.676 2.431 1.00 81.81 103 GLN A C 1
ATOM 794 O O . GLN A 1 103 ? -14.137 -4.987 1.454 1.00 81.81 103 GLN A O 1
ATOM 799 N N . VAL A 1 104 ? -14.254 -4.283 3.579 1.00 79.00 104 VAL A N 1
ATOM 800 C CA . VAL A 1 104 ? -12.810 -4.093 3.745 1.00 79.00 104 VAL A CA 1
ATOM 801 C C . VAL A 1 104 ? -12.054 -5.405 3.563 1.00 79.00 104 VAL A C 1
ATOM 803 O O . VAL A 1 104 ? -11.019 -5.418 2.899 1.00 79.00 104 VAL A O 1
ATOM 806 N N . LEU A 1 105 ? -12.567 -6.510 4.105 1.00 75.94 105 LEU A N 1
ATOM 807 C CA . LEU A 1 105 ? -11.975 -7.827 3.907 1.00 75.94 105 LEU A CA 1
ATOM 808 C C . LEU A 1 105 ? -12.011 -8.226 2.430 1.00 75.94 105 LEU A C 1
ATOM 810 O O . LEU A 1 105 ? -11.006 -8.698 1.929 1.00 75.94 105 LEU A O 1
ATOM 814 N N . GLN A 1 106 ? -13.097 -7.978 1.697 1.00 74.12 106 GLN A N 1
ATOM 815 C CA . GLN A 1 106 ? -13.143 -8.260 0.255 1.00 74.12 106 GLN A CA 1
ATOM 816 C C . GLN A 1 106 ? -12.171 -7.396 -0.559 1.00 74.12 106 GLN A C 1
ATOM 818 O O . GLN A 1 106 ? -11.501 -7.907 -1.450 1.00 74.12 106 GLN A O 1
ATOM 823 N N . ASP A 1 107 ? -12.060 -6.106 -0.241 1.00 70.00 107 ASP A N 1
ATOM 824 C CA . ASP A 1 107 ? -11.183 -5.171 -0.958 1.00 70.00 107 ASP A CA 1
ATOM 825 C C . ASP A 1 107 ? -9.688 -5.401 -0.655 1.00 70.00 107 ASP A C 1
ATOM 827 O O . ASP A 1 107 ? -8.811 -4.943 -1.398 1.00 70.00 107 ASP A O 1
ATOM 831 N N . ASN A 1 108 ? -9.393 -6.107 0.442 1.00 64.50 108 ASN A N 1
ATOM 832 C CA . ASN A 1 108 ? -8.052 -6.452 0.906 1.00 64.50 108 ASN A CA 1
ATOM 833 C C . ASN A 1 108 ? -7.824 -7.981 0.968 1.00 64.50 108 ASN A C 1
ATOM 835 O O . ASN A 1 108 ? -6.909 -8.413 1.676 1.00 64.50 108 ASN A O 1
ATOM 839 N N . VAL A 1 109 ? -8.611 -8.790 0.244 1.00 55.41 109 VAL A N 1
ATOM 840 C CA . VAL A 1 109 ? -8.389 -10.230 -0.040 1.00 55.41 109 VAL A CA 1
ATOM 841 C C . VAL A 1 109 ? -7.953 -10.408 -1.489 1.00 55.41 109 VAL A C 1
ATOM 843 O O . VAL A 1 109 ? -7.081 -11.281 -1.689 1.00 55.41 109 VAL A O 1
#

Sequence (109 aa):
MNIQVIVLSLAIGIALVWARCEKVKRGDPCQTNDNCTHVPLQCNQWRDGCKVCQPVECGKAGERCGWYKGRCCTDEEVYCYKAANEKSRCTPLADIPESDHSQVLQDNV

Radius of gyration: 20.13 Å; chains: 1; bounding box: 34×29×68 Å

Foldseek 3Di:
DDPVVVVVVVVVVVVVVVVVPPQFDFQAFDDFQVSQPPAQWGQDQFPVRTTTTAHPDADEFPAADADHTHGHHDDPQFFFDDDPPGGTGRHHVVRDPPVCNVVRVVVVD

Secondary structure (DSSP, 8-state):
--HHHHHHHHHHHHHHHHGGGS-PPTT-B-SSGGG-TTTTEEEEE-TTS-EEEEESSPBPTTSBP-SSS---BSSTTEEEE--TTS--EEEEGGGS-HHHHHHHHHHT-